Protein AF-A0A957RBQ1-F1 (afdb_monomer)

Structure (mmCIF, N/CA/C/O backbone):
data_AF-A0A957RBQ1-F1
#
_entry.id   AF-A0A957RBQ1-F1
#
loop_
_atom_site.group_PDB
_atom_site.id
_atom_site.type_symbol
_atom_site.label_atom_id
_atom_site.label_alt_id
_atom_site.label_comp_id
_atom_site.label_asym_id
_atom_site.label_entity_id
_atom_site.label_seq_id
_atom_site.pdbx_PDB_ins_code
_atom_site.Cartn_x
_atom_site.Cartn_y
_atom_site.Cartn_z
_atom_site.occupancy
_atom_site.B_iso_or_equiv
_atom_site.auth_seq_id
_atom_site.auth_comp_id
_atom_site.auth_asym_id
_atom_site.auth_atom_id
_atom_site.pdbx_PDB_model_num
ATOM 1 N N . GLY A 1 1 ? 9.122 -11.488 -6.404 1.00 93.69 1 GLY A N 1
ATOM 2 C CA . GLY A 1 1 ? 9.258 -11.433 -4.933 1.00 93.69 1 GLY A CA 1
ATOM 3 C C . GLY A 1 1 ? 7.945 -11.001 -4.313 1.00 93.69 1 GLY A C 1
ATOM 4 O O . GLY A 1 1 ? 7.151 -10.397 -5.020 1.00 93.69 1 GLY A O 1
ATOM 5 N N . THR A 1 2 ? 7.722 -11.292 -3.032 1.00 97.44 2 THR A N 1
ATOM 6 C CA . THR A 1 2 ? 6.475 -10.939 -2.332 1.00 97.44 2 THR A CA 1
ATOM 7 C C . THR A 1 2 ? 6.788 -10.277 -0.99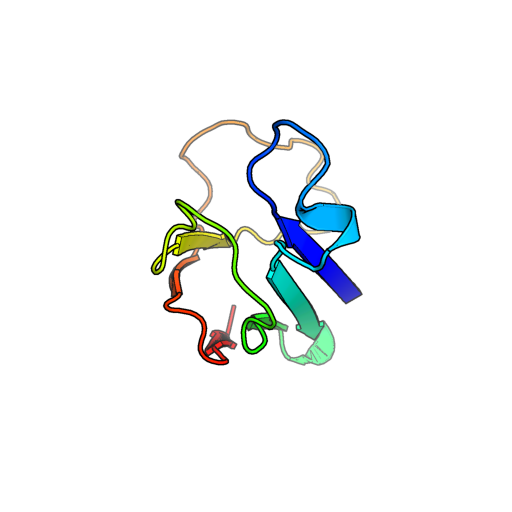6 1.00 97.44 2 THR A C 1
ATOM 9 O O . THR A 1 2 ? 7.694 -1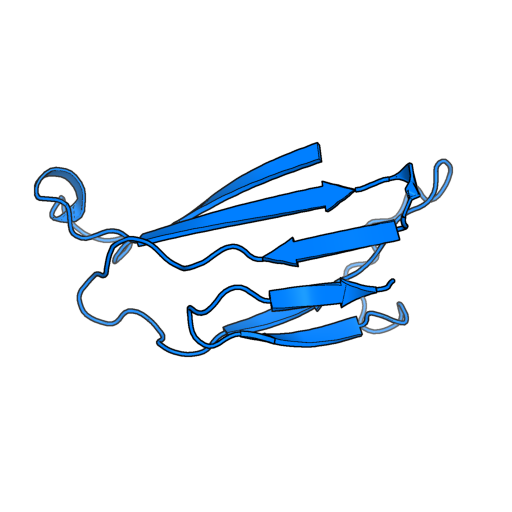0.723 -0.293 1.00 97.44 2 THR A O 1
ATOM 12 N N . PHE A 1 3 ? 6.034 -9.237 -0.648 1.00 98.25 3 PHE A N 1
ATOM 13 C CA . PHE A 1 3 ? 6.106 -8.542 0.635 1.00 98.25 3 PHE A CA 1
ATOM 14 C C . PHE A 1 3 ? 4.693 -8.193 1.109 1.00 98.25 3 PHE A C 1
ATOM 16 O O . PHE A 1 3 ? 3.881 -7.735 0.313 1.00 98.25 3 PHE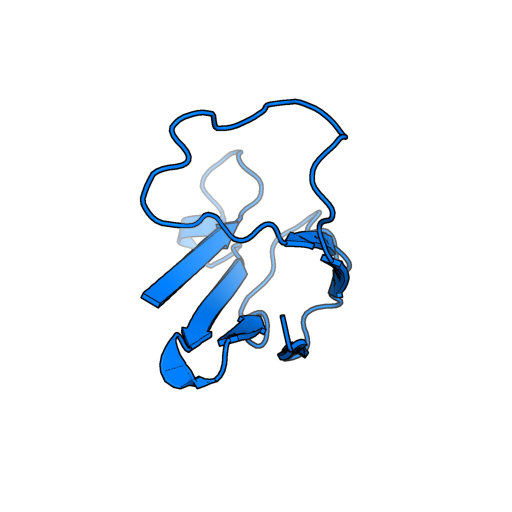 A O 1
ATOM 23 N N . LEU A 1 4 ? 4.389 -8.385 2.392 1.00 98.44 4 LEU A N 1
ATOM 24 C CA . LEU A 1 4 ? 3.106 -7.988 2.972 1.00 98.44 4 LEU A CA 1
ATOM 25 C C . LEU A 1 4 ? 3.309 -6.706 3.783 1.00 98.44 4 LEU A C 1
ATOM 27 O O . LEU A 1 4 ? 3.922 -6.739 4.847 1.00 98.44 4 LEU A O 1
ATOM 31 N N . LEU A 1 5 ? 2.809 -5.579 3.276 1.00 98.12 5 LEU A N 1
ATOM 32 C CA . LEU A 1 5 ? 2.828 -4.315 4.003 1.00 98.12 5 LEU A CA 1
ATOM 33 C C . LEU A 1 5 ? 1.765 -4.365 5.100 1.00 98.12 5 LEU A C 1
ATOM 35 O O . LEU A 1 5 ? 0.581 -4.386 4.780 1.00 98.12 5 LEU A O 1
ATOM 39 N N . TYR A 1 6 ? 2.197 -4.401 6.358 1.00 98.31 6 TYR A N 1
ATOM 40 C CA . TYR A 1 6 ? 1.348 -4.336 7.548 1.00 98.31 6 TYR A CA 1
ATOM 41 C C . TYR A 1 6 ? 1.372 -2.925 8.134 1.00 98.31 6 TYR A C 1
ATOM 43 O O . TYR A 1 6 ? 2.445 -2.328 8.247 1.00 98.31 6 TYR A O 1
ATOM 51 N N . GLU A 1 7 ? 0.206 -2.414 8.527 1.00 98.12 7 GLU A N 1
ATOM 52 C CA . GLU A 1 7 ? 0.060 -1.093 9.144 1.00 98.12 7 GLU A CA 1
ATOM 53 C C . GLU A 1 7 ? -1.069 -1.095 10.180 1.00 98.12 7 GLU A C 1
ATOM 55 O O . GLU A 1 7 ? -2.136 -1.653 9.926 1.00 98.12 7 GLU A O 1
ATOM 60 N N . ASP A 1 8 ? -0.863 -0.425 11.310 1.00 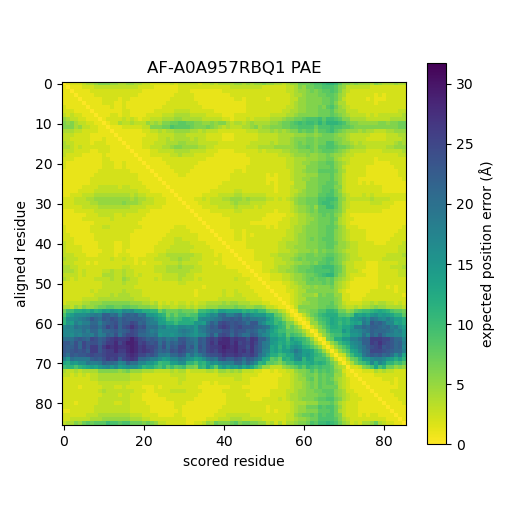98.19 8 ASP A N 1
ATOM 61 C CA . ASP A 1 8 ? -1.862 -0.165 12.350 1.00 98.19 8 ASP A CA 1
ATOM 62 C C . ASP A 1 8 ? -1.718 1.278 12.873 1.00 98.19 8 ASP A C 1
ATOM 64 O O . ASP A 1 8 ? -1.073 2.121 12.238 1.00 98.19 8 ASP A O 1
ATOM 68 N N . ALA A 1 9 ? -2.356 1.593 14.001 1.00 97.25 9 ALA A N 1
ATOM 69 C CA . ALA A 1 9 ? -2.286 2.923 14.603 1.00 97.25 9 ALA A CA 1
ATOM 70 C C . ALA A 1 9 ? -0.884 3.275 15.149 1.00 97.25 9 ALA A C 1
ATOM 72 O O . ALA A 1 9 ? -0.568 4.453 15.320 1.00 97.25 9 ALA A O 1
ATOM 73 N N . GLY A 1 10 ? -0.018 2.279 15.379 1.00 96.00 10 GLY A N 1
ATOM 74 C CA . GLY A 1 10 ? 1.305 2.459 15.978 1.00 96.00 10 GLY A CA 1
ATOM 75 C C . GLY A 1 10 ? 1.285 2.743 17.484 1.00 96.00 10 GLY A C 1
ATOM 76 O O . GLY A 1 10 ? 2.348 2.934 18.079 1.00 96.00 10 GLY A O 1
ATOM 77 N N . ASP A 1 11 ? 0.107 2.763 18.108 1.00 93.75 11 ASP A N 1
ATOM 78 C CA . ASP A 1 11 ? -0.097 2.922 19.540 1.00 93.75 11 ASP A CA 1
ATOM 79 C C . ASP A 1 11 ? -1.111 1.906 20.095 1.00 93.75 11 ASP A C 1
ATOM 81 O O . ASP A 1 11 ? -2.008 1.413 19.414 1.00 93.75 11 ASP A O 1
ATOM 85 N N . GLY A 1 12 ? -0.931 1.540 21.365 1.00 95.31 12 GLY A N 1
ATOM 86 C CA . GLY A 1 12 ? -1.812 0.589 22.042 1.00 95.31 12 GLY A CA 1
ATOM 87 C C . GLY A 1 12 ? -1.737 -0.848 21.507 1.00 95.31 12 GLY A C 1
ATOM 88 O O . GLY A 1 12 ? -0.694 -1.311 21.049 1.00 95.31 12 GLY A O 1
ATOM 89 N N . TYR A 1 13 ? -2.854 -1.568 21.654 1.00 97.00 13 TYR A N 1
ATOM 90 C CA . TYR A 1 13 ? -2.977 -3.009 21.380 1.00 97.00 13 TYR A CA 1
ATOM 91 C C . TYR A 1 13 ? -4.204 -3.352 20.523 1.00 97.00 13 TYR A C 1
ATOM 93 O O . TYR A 1 13 ? -4.628 -4.503 20.462 1.00 97.00 13 TYR A O 1
ATOM 101 N N . ASP A 1 14 ? -4.804 -2.374 19.842 1.00 97.94 14 ASP A N 1
ATOM 102 C CA . ASP A 1 14 ? -6.033 -2.610 19.071 1.00 97.94 14 ASP A CA 1
ATOM 103 C C . ASP A 1 14 ? -5.814 -3.570 17.885 1.00 97.94 14 ASP A C 1
ATOM 105 O O . ASP A 1 14 ? -6.761 -4.206 17.411 1.00 97.94 14 ASP A O 1
ATOM 109 N N . TYR A 1 15 ? -4.565 -3.767 17.449 1.00 96.81 15 TYR A N 1
ATOM 110 C CA . TYR A 1 15 ? -4.212 -4.795 16.469 1.00 96.81 15 TYR A CA 1
ATOM 111 C C . TYR A 1 15 ? -4.569 -6.215 16.936 1.00 96.81 15 TYR A C 1
ATOM 113 O O . TYR A 1 15 ? -4.934 -7.049 16.106 1.00 96.81 15 TYR A O 1
ATOM 121 N N . GLU A 1 16 ? -4.544 -6.493 18.246 1.00 96.81 16 GLU A N 1
ATOM 122 C CA . GLU A 1 16 ? -4.956 -7.790 18.808 1.00 96.81 16 GLU A CA 1
ATOM 123 C C . GLU A 1 16 ? -6.446 -8.067 18.557 1.00 96.81 16 GLU A C 1
ATOM 125 O O . GLU A 1 16 ? -6.881 -9.217 18.519 1.00 96.81 16 GLU A O 1
ATOM 130 N N . GLN A 1 17 ? -7.222 -7.005 18.336 1.00 97.44 17 GLN A N 1
ATOM 131 C CA . GLN A 1 17 ? -8.647 -7.043 18.016 1.00 97.44 17 GLN A CA 1
ATOM 132 C C . GLN A 1 17 ? -8.913 -6.883 16.507 1.00 97.44 17 GLN A C 1
ATOM 134 O O . GLN A 1 17 ? -10.067 -6.778 16.092 1.00 97.44 17 GLN A O 1
ATOM 139 N N . GLY A 1 18 ? -7.867 -6.884 15.672 1.00 97.62 18 GLY A N 1
ATOM 140 C CA . GLY A 1 18 ? -7.980 -6.779 14.217 1.00 97.62 18 GLY A CA 1
ATOM 141 C C . GLY A 1 18 ? -7.933 -5.355 13.658 1.00 97.62 18 GLY A C 1
ATOM 142 O O . GLY A 1 18 ? -8.188 -5.180 12.467 1.00 97.62 18 GLY A O 1
ATOM 143 N N . ALA A 1 19 ? -7.602 -4.342 14.470 1.00 98.44 19 ALA A N 1
ATOM 144 C CA . ALA A 1 19 ? -7.434 -2.964 14.002 1.00 98.44 19 ALA A CA 1
ATOM 145 C C . ALA A 1 19 ? -6.066 -2.764 13.330 1.00 98.44 19 ALA A C 1
ATOM 147 O O . ALA A 1 19 ? -5.190 -2.061 13.830 1.00 98.44 19 ALA A O 1
ATOM 148 N N . PHE A 1 20 ? -5.893 -3.394 12.175 1.00 98.50 20 PHE A N 1
ATOM 149 C CA . PHE A 1 20 ? -4.739 -3.234 11.302 1.00 98.50 20 PHE A CA 1
ATOM 150 C C . PHE A 1 20 ? -5.169 -3.415 9.847 1.00 98.50 20 PHE A C 1
ATOM 152 O O . PHE A 1 20 ? -6.272 -3.878 9.545 1.00 98.50 20 PHE A O 1
ATOM 159 N N . SER A 1 21 ? -4.286 -3.062 8.924 1.00 98.56 21 SER A N 1
ATOM 160 C CA . SER A 1 21 ? -4.454 -3.339 7.506 1.00 98.56 21 SER A CA 1
ATOM 161 C C . SER A 1 21 ? -3.234 -4.050 6.942 1.00 98.56 21 SER A C 1
ATOM 163 O O . SER A 1 21 ? -2.113 -3.893 7.427 1.00 98.56 21 SER A O 1
ATOM 165 N N . THR A 1 22 ? -3.463 -4.836 5.898 1.00 98.69 22 THR A N 1
ATOM 166 C CA . THR A 1 22 ? -2.409 -5.467 5.113 1.00 98.69 22 THR A CA 1
ATOM 167 C C . THR A 1 22 ? -2.607 -5.179 3.631 1.00 98.69 22 THR A C 1
ATOM 169 O O . THR A 1 22 ? -3.735 -5.074 3.148 1.00 98.69 22 THR A O 1
ATOM 172 N N . THR A 1 23 ? -1.512 -5.016 2.893 1.00 98.69 23 THR A N 1
ATOM 173 C CA . THR A 1 23 ? -1.511 -4.909 1.427 1.00 98.69 23 THR A CA 1
ATOM 174 C C . THR A 1 23 ? -0.352 -5.733 0.878 1.00 98.69 23 THR A C 1
ATOM 176 O O . THR A 1 23 ? 0.805 -5.504 1.229 1.00 98.69 23 THR A O 1
ATOM 179 N N . GLU A 1 24 ? -0.646 -6.718 0.034 1.00 98.69 24 GLU A N 1
ATOM 180 C CA . GLU A 1 24 ? 0.381 -7.577 -0.558 1.00 98.69 24 GLU A CA 1
ATOM 181 C C . GLU A 1 24 ? 1.030 -6.890 -1.767 1.00 98.69 24 GLU A C 1
ATOM 183 O O . GLU A 1 24 ? 0.342 -6.423 -2.669 1.00 98.69 24 GLU A O 1
ATOM 188 N N . LEU A 1 25 ? 2.358 -6.839 -1.793 1.00 98.56 25 LEU A N 1
ATOM 189 C CA . LEU A 1 25 ? 3.166 -6.317 -2.889 1.00 98.56 25 LEU A CA 1
ATOM 190 C C . LEU A 1 25 ? 3.858 -7.488 -3.587 1.00 98.56 25 LEU A C 1
ATOM 192 O O . LEU A 1 25 ? 4.621 -8.226 -2.953 1.00 98.56 25 LEU A O 1
ATOM 196 N N . LYS A 1 26 ? 3.617 -7.662 -4.888 1.00 98.56 26 LYS A N 1
ATOM 197 C CA . LYS A 1 26 ? 4.216 -8.733 -5.699 1.00 98.56 26 LYS A CA 1
ATOM 198 C C . LYS A 1 26 ? 5.009 -8.158 -6.861 1.00 98.56 26 LYS A C 1
ATOM 200 O O . LYS A 1 26 ? 4.457 -7.487 -7.722 1.00 98.56 26 LYS A O 1
ATOM 205 N N . TRP A 1 27 ? 6.299 -8.473 -6.899 1.00 97.38 27 TRP A N 1
ATOM 206 C CA . TRP A 1 27 ? 7.173 -8.211 -8.040 1.00 97.38 27 TRP A CA 1
ATOM 207 C C . TRP A 1 27 ? 7.251 -9.437 -8.947 1.00 97.38 27 TRP A C 1
ATOM 209 O O . TRP A 1 27 ? 7.675 -10.515 -8.504 1.00 97.38 27 TRP A O 1
ATOM 219 N N . TYR A 1 28 ? 6.897 -9.251 -10.211 1.00 96.69 28 TYR A N 1
ATOM 220 C CA . TYR A 1 28 ? 7.023 -10.233 -11.276 1.00 96.69 28 TYR A CA 1
ATOM 221 C C . TYR A 1 28 ? 8.225 -9.878 -12.145 1.00 96.69 28 TYR A C 1
ATOM 223 O O . TYR A 1 28 ? 8.144 -9.028 -13.023 1.00 96.69 28 TYR A O 1
ATOM 231 N N . ASP A 1 29 ? 9.340 -10.563 -11.902 1.00 93.50 29 ASP A N 1
ATOM 232 C CA . ASP A 1 29 ? 10.625 -10.266 -12.541 1.00 93.50 29 ASP A CA 1
ATOM 233 C C . ASP A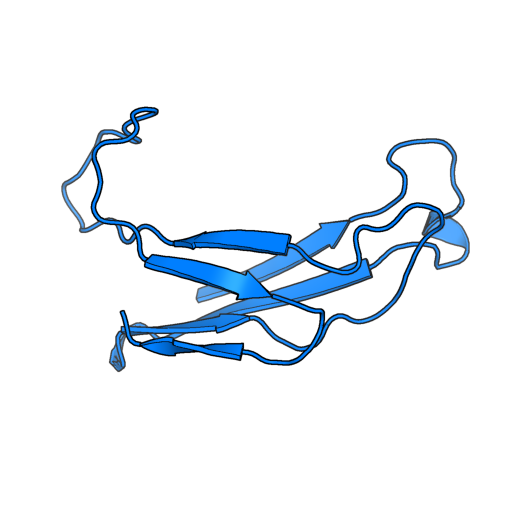 1 29 ? 10.585 -10.441 -14.067 1.00 93.50 29 ASP A C 1
ATOM 235 O O . ASP A 1 29 ? 11.036 -9.583 -14.815 1.00 93.50 29 ASP A O 1
ATOM 239 N N . ALA A 1 30 ? 9.942 -11.514 -14.539 1.00 95.31 30 ALA A N 1
ATOM 240 C CA . ALA A 1 30 ? 9.867 -11.836 -15.963 1.00 95.31 30 ALA A CA 1
ATOM 241 C C . ALA A 1 30 ? 9.075 -10.812 -16.794 1.00 95.31 30 ALA A C 1
ATOM 243 O O . ALA A 1 30 ? 9.343 -10.655 -17.983 1.00 95.31 30 ALA A O 1
ATOM 244 N N . THR A 1 31 ? 8.083 -10.150 -16.192 1.00 96.00 31 THR A N 1
ATOM 245 C CA . THR A 1 31 ? 7.234 -9.152 -16.863 1.00 96.00 31 THR A CA 1
ATOM 246 C C . THR A 1 31 ? 7.557 -7.724 -16.447 1.00 96.00 31 THR A C 1
ATOM 248 O O . THR A 1 31 ? 6.936 -6.807 -16.969 1.00 96.00 31 THR A O 1
ATOM 251 N N . GLN A 1 32 ? 8.505 -7.538 -15.525 1.00 93.94 32 GLN A N 1
ATOM 252 C CA . GLN A 1 32 ? 8.796 -6.262 -14.875 1.00 93.94 32 GLN A CA 1
ATOM 253 C C . GLN A 1 32 ? 7.538 -5.565 -14.330 1.00 93.94 32 GLN A C 1
ATOM 255 O O . GLN A 1 32 ? 7.335 -4.365 -14.487 1.00 93.94 32 GLN A O 1
ATOM 260 N N . GLN A 1 33 ? 6.667 -6.335 -13.675 1.00 96.75 33 GLN A N 1
ATOM 261 C CA . GLN A 1 33 ? 5.417 -5.818 -13.119 1.00 96.75 33 GLN A CA 1
ATOM 262 C C . GLN A 1 33 ? 5.443 -5.783 -11.599 1.00 96.75 33 GLN A C 1
ATOM 264 O O . GLN A 1 33 ? 5.760 -6.781 -10.945 1.00 96.75 33 GLN A O 1
ATOM 269 N N . LEU A 1 34 ? 5.019 -4.653 -11.035 1.00 97.81 34 LEU A N 1
ATOM 270 C CA . LEU A 1 34 ? 4.652 -4.562 -9.627 1.00 97.81 34 LEU A CA 1
ATOM 271 C C . LEU A 1 34 ? 3.130 -4.604 -9.493 1.00 97.81 34 LEU A C 1
ATOM 273 O O . LEU A 1 34 ? 2.419 -3.745 -10.012 1.00 97.81 34 LEU A O 1
ATOM 277 N N . GLU A 1 35 ? 2.635 -5.574 -8.737 1.00 98.50 35 GLU A N 1
ATOM 278 C CA . GLU A 1 35 ? 1.258 -5.604 -8.265 1.00 98.50 35 GLU A CA 1
ATOM 279 C C . GLU A 1 35 ? 1.191 -5.121 -6.815 1.00 98.50 35 GLU A C 1
ATOM 281 O O . GLU A 1 35 ? 1.864 -5.655 -5.932 1.00 98.50 35 GLU A O 1
ATOM 286 N N . ILE A 1 36 ? 0.338 -4.128 -6.584 1.00 98.62 36 ILE A N 1
ATOM 287 C CA . ILE A 1 36 ? -0.135 -3.710 -5.269 1.00 98.62 36 ILE A CA 1
ATOM 288 C C . ILE A 1 36 ? -1.529 -4.321 -5.117 1.00 98.62 36 ILE A C 1
ATOM 290 O O . ILE A 1 36 ? -2.460 -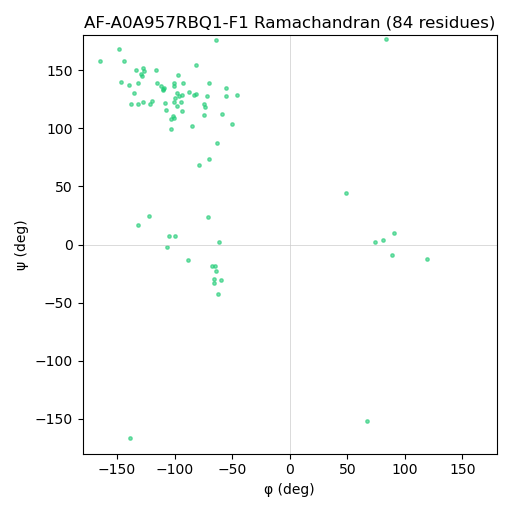3.930 -5.825 1.00 98.62 36 ILE A O 1
ATOM 294 N N . GLY A 1 37 ? -1.661 -5.326 -4.255 1.00 98.69 37 GLY A N 1
ATOM 295 C CA . GLY A 1 37 ? -2.904 -6.060 -4.025 1.00 98.69 37 GLY A CA 1
ATOM 296 C C . GLY A 1 37 ? -4.015 -5.191 -3.432 1.00 98.69 37 GLY A C 1
ATOM 297 O O . GLY A 1 37 ? -3.813 -4.022 -3.130 1.00 98.69 37 GLY A O 1
ATOM 298 N N . GLU A 1 38 ? -5.207 -5.761 -3.267 1.00 98.56 38 GLU A N 1
ATOM 299 C CA . GLU A 1 38 ? -6.293 -5.100 -2.536 1.00 98.56 38 GLU A CA 1
ATOM 300 C C . GLU A 1 38 ? -5.969 -5.028 -1.034 1.00 98.56 38 GLU A C 1
ATOM 302 O O . GLU A 1 38 ? -5.441 -5.980 -0.450 1.00 98.56 38 GLU A O 1
ATOM 307 N N . ARG A 1 39 ? -6.273 -3.889 -0.402 1.00 98.62 39 ARG A N 1
ATOM 308 C CA . ARG A 1 39 ? -6.060 -3.683 1.033 1.00 98.62 39 ARG A CA 1
ATOM 309 C C . ARG A 1 39 ? -7.082 -4.496 1.816 1.00 98.62 39 ARG A C 1
ATOM 311 O O . ARG A 1 39 ? -8.282 -4.362 1.601 1.00 98.62 39 ARG A O 1
ATOM 318 N N . THR A 1 40 ? -6.602 -5.289 2.766 1.00 98.50 40 THR A N 1
ATOM 319 C CA . THR A 1 40 ? -7.447 -6.049 3.695 1.00 98.50 40 THR A CA 1
ATOM 320 C C . THR A 1 40 ? -7.329 -5.464 5.094 1.00 98.50 40 THR A C 1
ATOM 322 O O . THR A 1 40 ? -6.217 -5.234 5.564 1.00 98.50 40 THR A O 1
ATOM 325 N N . GLY A 1 41 ? -8.458 -5.261 5.773 1.00 98.19 41 GLY A N 1
ATOM 326 C CA . GLY A 1 41 ? -8.502 -4.657 7.105 1.00 98.19 41 GLY A CA 1
ATOM 327 C C . GLY A 1 41 ? -8.482 -3.126 7.083 1.00 98.19 41 GLY A C 1
ATOM 328 O O . GLY A 1 41 ? -8.412 -2.488 6.030 1.00 98.19 41 GLY A O 1
ATOM 329 N N . SER A 1 42 ? -8.591 -2.539 8.268 1.00 98.12 42 SER A N 1
ATOM 330 C CA . SER A 1 42 ? -8.634 -1.095 8.494 1.00 98.12 42 SER A CA 1
ATOM 331 C C . SER A 1 42 ? -8.381 -0.794 9.965 1.00 98.12 42 SER A C 1
ATOM 333 O O . SER A 1 42 ? -8.662 -1.631 10.821 1.00 98.12 42 SER A O 1
ATOM 335 N N . TYR A 1 43 ? -7.947 0.422 10.270 1.00 97.88 43 TYR A N 1
ATOM 336 C CA . TYR A 1 43 ? -7.769 0.891 11.642 1.00 97.88 43 TYR A CA 1
ATOM 337 C C . TYR A 1 43 ? -8.141 2.377 11.767 1.00 97.88 43 TYR A C 1
ATOM 339 O O . TYR A 1 43 ? -8.161 3.092 10.757 1.00 97.88 43 TYR A O 1
ATOM 347 N N . PRO A 1 44 ? -8.465 2.867 12.978 1.00 96.94 44 PRO A N 1
ATOM 348 C CA . PRO A 1 44 ? -8.764 4.279 13.196 1.00 96.94 44 PRO A CA 1
ATOM 349 C C . PRO A 1 44 ? -7.619 5.186 12.723 1.00 96.94 44 PRO A C 1
ATOM 351 O O . PRO A 1 44 ? -6.467 4.991 13.089 1.00 96.94 44 PRO A O 1
ATOM 354 N N . GLY A 1 45 ? -7.935 6.185 11.896 1.00 96.12 45 GLY A N 1
ATOM 355 C CA . GLY A 1 45 ? -6.938 7.124 11.362 1.00 96.12 45 GLY A CA 1
ATOM 356 C C . GLY A 1 45 ? -6.136 6.622 10.153 1.00 96.12 45 GLY A C 1
ATOM 357 O O . GLY A 1 45 ? -5.262 7.348 9.671 1.00 96.12 45 GLY A O 1
ATOM 358 N N . MET A 1 46 ? -6.437 5.426 9.630 1.00 97.19 46 MET A N 1
ATOM 359 C CA . MET A 1 46 ? -5.814 4.901 8.412 1.00 97.19 46 MET A CA 1
ATOM 360 C C . MET A 1 46 ? -5.977 5.868 7.230 1.00 97.19 46 MET A C 1
ATOM 362 O O . MET A 1 46 ? -7.060 6.389 6.964 1.00 97.19 46 MET A O 1
ATOM 366 N N . GLN A 1 47 ? -4.893 6.082 6.482 1.00 96.44 47 GLN A N 1
ATOM 367 C CA . GLN A 1 47 ? -4.939 6.858 5.245 1.00 96.44 47 GLN A CA 1
ATOM 368 C C . GLN A 1 47 ? -5.614 6.039 4.140 1.00 96.44 47 GLN A C 1
ATOM 370 O O . GLN A 1 47 ? -5.106 4.996 3.724 1.00 96.44 47 GLN A O 1
ATOM 375 N N . GLU A 1 48 ? -6.741 6.528 3.621 1.00 95.56 48 GLU A N 1
ATOM 376 C CA . GLU A 1 48 ? -7.469 5.835 2.549 1.00 95.56 48 GLU A CA 1
ATOM 377 C C . GLU A 1 48 ? -6.671 5.773 1.240 1.00 95.56 48 GLU A C 1
ATOM 379 O O . GLU A 1 48 ? -6.733 4.779 0.503 1.00 95.56 48 GLU A O 1
ATOM 384 N N . GLN A 1 49 ? -5.876 6.816 0.991 1.00 96.69 49 GLN A N 1
ATOM 385 C CA . GLN A 1 49 ? -5.025 6.980 -0.178 1.00 96.69 49 GLN A CA 1
ATOM 386 C C . GLN A 1 49 ? -3.543 6.993 0.213 1.00 96.69 49 GLN A C 1
ATOM 388 O O . GLN A 1 49 ? -3.149 7.644 1.179 1.00 96.69 49 GLN A O 1
ATOM 393 N N . ARG A 1 50 ? -2.710 6.318 -0.584 1.00 95.62 50 ARG A N 1
ATOM 394 C CA . ARG A 1 50 ? -1.245 6.347 -0.483 1.00 95.62 50 ARG A CA 1
ATOM 395 C C . ARG A 1 50 ? -0.615 6.712 -1.817 1.00 95.62 50 ARG A C 1
ATOM 397 O O . ARG A 1 50 ? -1.132 6.352 -2.873 1.00 95.62 50 ARG A O 1
ATOM 404 N N . THR A 1 51 ? 0.537 7.366 -1.756 1.00 95.81 51 THR A N 1
ATOM 405 C CA . THR A 1 51 ? 1.393 7.600 -2.920 1.00 95.81 51 THR A CA 1
ATOM 406 C C . THR A 1 51 ? 2.619 6.712 -2.800 1.00 95.81 51 THR A C 1
ATOM 408 O O . THR A 1 51 ? 3.411 6.877 -1.874 1.00 95.81 51 THR A O 1
ATOM 411 N N . PHE A 1 52 ? 2.780 5.776 -3.731 1.00 94.62 52 PHE A N 1
ATOM 412 C CA . PHE A 1 52 ? 3.981 4.953 -3.824 1.00 94.62 52 PHE A CA 1
ATOM 413 C C . PHE A 1 52 ? 4.909 5.539 -4.879 1.00 94.62 52 PHE A C 1
ATOM 415 O O . PHE A 1 52 ? 4.486 5.795 -6.005 1.00 94.62 52 PHE A O 1
ATOM 422 N N . ARG A 1 53 ? 6.182 5.715 -4.525 1.00 93.06 53 ARG A N 1
ATOM 423 C CA . ARG A 1 53 ? 7.262 5.936 -5.488 1.00 93.06 53 ARG A CA 1
ATOM 424 C C . ARG A 1 53 ? 8.006 4.621 -5.661 1.00 93.06 53 ARG A C 1
ATOM 426 O O . ARG A 1 53 ? 8.677 4.175 -4.733 1.00 93.06 53 ARG A O 1
ATOM 433 N N . VAL A 1 54 ? 7.879 4.010 -6.831 1.00 91.38 54 VAL A N 1
ATOM 434 C CA . VAL A 1 54 ? 8.514 2.729 -7.138 1.00 91.38 54 VAL A CA 1
ATOM 435 C C . VAL A 1 54 ? 9.856 2.978 -7.811 1.00 91.38 54 VAL A C 1
ATOM 437 O O . VAL A 1 54 ? 9.941 3.746 -8.768 1.00 91.38 54 VAL A O 1
ATOM 440 N N . VAL A 1 55 ? 10.906 2.347 -7.290 1.00 88.38 55 VAL A N 1
ATOM 441 C CA . VAL A 1 55 ? 12.278 2.458 -7.793 1.00 88.38 55 VAL A CA 1
ATOM 442 C C . VAL A 1 55 ? 12.840 1.048 -7.935 1.00 88.38 55 VAL A C 1
ATOM 444 O O . VAL A 1 55 ? 12.896 0.311 -6.951 1.00 88.38 55 VAL A O 1
ATOM 447 N N . ILE A 1 56 ? 13.239 0.676 -9.150 1.00 86.25 56 ILE A N 1
ATOM 448 C CA . ILE A 1 56 ? 13.876 -0.613 -9.443 1.00 86.25 56 ILE A CA 1
ATOM 449 C C . ILE A 1 56 ? 15.396 -0.449 -9.360 1.00 86.25 56 ILE A C 1
ATOM 451 O O . ILE A 1 56 ? 15.945 0.569 -9.780 1.00 86.25 56 ILE A O 1
ATOM 455 N N . HIS A 1 57 ? 16.063 -1.440 -8.773 1.00 80.56 57 HIS A N 1
ATOM 456 C CA . HIS A 1 57 ? 17.511 -1.468 -8.596 1.00 80.56 57 HIS A CA 1
ATOM 457 C C . HIS A 1 57 ? 18.103 -2.682 -9.309 1.00 80.56 57 HIS A C 1
ATOM 459 O O . HIS A 1 57 ? 17.756 -3.816 -8.982 1.00 80.56 57 HIS A O 1
ATOM 465 N N . ASP A 1 58 ? 19.042 -2.440 -10.223 1.00 74.00 58 ASP A N 1
ATOM 466 C CA . ASP A 1 58 ? 19.781 -3.503 -10.903 1.00 74.00 58 ASP A CA 1
ATOM 467 C C . ASP A 1 58 ? 20.944 -4.037 -10.061 1.00 74.00 58 ASP A C 1
ATOM 469 O O . ASP A 1 58 ? 21.541 -3.331 -9.235 1.00 74.00 58 ASP A O 1
ATOM 473 N N . ALA A 1 59 ? 21.326 -5.288 -10.331 1.00 66.00 59 ALA A N 1
ATOM 474 C CA . ALA A 1 59 ? 22.511 -5.906 -9.755 1.00 66.00 59 ALA A CA 1
ATOM 475 C C . ALA A 1 59 ? 23.768 -5.088 -10.114 1.00 66.00 59 ALA A C 1
ATOM 477 O O . ALA A 1 59 ? 24.172 -5.014 -11.271 1.00 66.00 59 ALA A O 1
ATOM 478 N N . GLY A 1 60 ? 24.384 -4.465 -9.106 1.00 62.56 60 GLY A N 1
ATOM 479 C CA . GLY A 1 60 ? 25.565 -3.606 -9.259 1.00 62.56 60 GLY A CA 1
ATOM 480 C C . GLY A 1 60 ? 25.352 -2.161 -8.807 1.00 62.56 60 GLY A C 1
ATOM 481 O O . GLY A 1 60 ? 26.330 -1.442 -8.607 1.00 62.56 60 GLY A O 1
ATOM 482 N N . GLN A 1 61 ? 24.106 -1.741 -8.567 1.00 63.72 61 GLN A N 1
ATOM 483 C CA . GLN A 1 61 ? 23.821 -0.447 -7.948 1.00 63.72 61 GLN A CA 1
ATOM 484 C C . GLN A 1 61 ? 23.887 -0.569 -6.417 1.00 63.72 61 GLN A C 1
ATOM 486 O O . GLN A 1 61 ? 22.966 -1.074 -5.780 1.00 63.72 61 GLN A O 1
ATOM 491 N N . THR A 1 62 ? 24.988 -0.119 -5.814 1.00 57.09 62 THR A N 1
ATOM 492 C CA . THR A 1 62 ? 25.247 -0.241 -4.365 1.00 57.09 62 THR A CA 1
ATOM 493 C C . THR A 1 62 ? 24.701 0.913 -3.531 1.00 57.09 62 THR A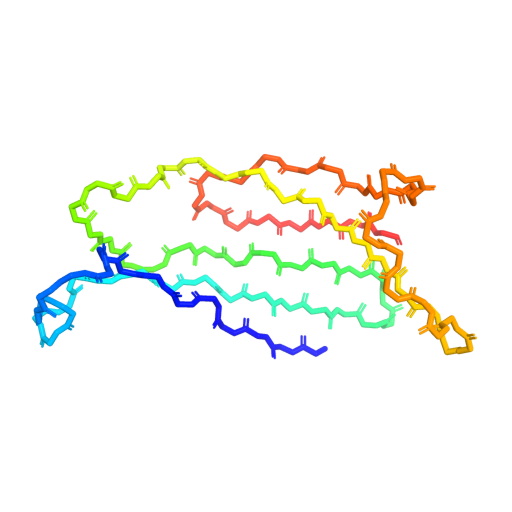 C 1
ATOM 495 O O . THR A 1 62 ? 24.616 0.801 -2.309 1.00 57.09 62 THR A O 1
ATOM 498 N N . GLU A 1 63 ? 24.297 2.016 -4.159 1.00 60.97 63 GLU A N 1
ATOM 499 C CA . GLU A 1 63 ? 23.743 3.152 -3.434 1.00 60.97 63 GLU A CA 1
ATOM 500 C C . GLU A 1 63 ? 22.219 3.072 -3.379 1.00 60.97 63 GLU A C 1
ATOM 502 O O . GLU A 1 63 ? 21.523 3.226 -4.385 1.00 60.97 63 GLU A O 1
ATOM 507 N N . LEU A 1 64 ? 21.667 2.915 -2.179 1.00 56.91 64 LEU A N 1
ATOM 508 C CA . LEU A 1 64 ? 20.316 3.377 -1.871 1.00 56.91 64 LEU A CA 1
ATOM 509 C C . LEU A 1 64 ? 20.368 4.909 -1.849 1.00 56.91 64 LEU A C 1
ATOM 511 O O . LEU A 1 64 ? 20.424 5.505 -0.780 1.00 56.91 64 LEU A O 1
ATOM 515 N N . SER A 1 65 ? 20.467 5.557 -3.013 1.00 50.66 65 SER A N 1
ATOM 516 C CA . SER A 1 65 ? 20.438 7.010 -3.132 1.00 50.66 65 SER A CA 1
ATOM 517 C C . SER A 1 65 ? 19.221 7.523 -2.363 1.00 50.66 65 SER A C 1
ATOM 519 O O . SER A 1 65 ? 18.093 7.419 -2.839 1.00 50.66 65 SER A O 1
ATOM 521 N N . GLN A 1 66 ? 19.439 8.087 -1.174 1.00 49.69 66 GLN A N 1
ATOM 522 C CA . GLN A 1 66 ? 18.418 8.776 -0.377 1.00 49.69 66 GLN A CA 1
ATOM 523 C C . GLN A 1 66 ? 18.024 10.126 -1.018 1.00 49.69 66 GLN A C 1
ATOM 525 O O . GLN A 1 66 ? 17.581 11.049 -0.345 1.00 49.69 66 GLN A O 1
ATOM 530 N N . GLY A 1 67 ? 18.239 10.261 -2.329 1.00 45.97 67 GLY A N 1
ATOM 531 C CA . GLY A 1 67 ? 18.108 11.478 -3.109 1.00 45.97 67 GLY A CA 1
ATOM 532 C C . GLY A 1 67 ? 17.000 11.359 -4.148 1.00 45.97 67 GLY A C 1
ATOM 533 O O . GLY A 1 67 ? 16.698 10.289 -4.673 1.00 45.97 67 GLY A O 1
ATOM 534 N N . THR A 1 68 ? 16.395 12.497 -4.460 1.00 44.66 68 THR A N 1
ATOM 535 C CA . THR A 1 68 ? 15.259 12.697 -5.367 1.00 44.66 68 THR A CA 1
ATOM 536 C C . THR A 1 68 ? 15.492 12.293 -6.828 1.00 44.66 68 THR A C 1
ATOM 538 O O . THR A 1 68 ? 14.557 12.400 -7.612 1.00 44.66 68 THR A O 1
ATOM 541 N N . ASP A 1 69 ? 16.655 11.754 -7.191 1.00 48.75 69 ASP A N 1
ATOM 542 C CA . ASP A 1 69 ? 17.171 11.771 -8.568 1.00 48.75 69 ASP A CA 1
ATOM 543 C C . ASP A 1 69 ? 17.087 10.439 -9.338 1.00 48.75 69 ASP A C 1
ATOM 545 O O . ASP A 1 69 ? 17.589 10.315 -10.450 1.00 48.75 69 ASP A O 1
ATOM 549 N N . ARG A 1 70 ? 16.423 9.415 -8.784 1.00 58.53 70 ARG A N 1
ATOM 550 C CA . ARG A 1 70 ? 16.049 8.228 -9.571 1.00 58.53 70 ARG A CA 1
ATOM 551 C C . ARG A 1 70 ? 14.705 8.447 -10.253 1.00 58.53 70 ARG A C 1
ATOM 553 O O . ARG A 1 70 ? 13.739 8.824 -9.582 1.00 58.53 70 ARG A O 1
ATOM 560 N N . SER A 1 71 ? 14.622 8.170 -11.554 1.00 64.19 71 SER A N 1
ATOM 561 C CA . SER A 1 71 ? 13.360 8.121 -12.300 1.00 64.19 71 SER A CA 1
ATOM 562 C C . SER A 1 71 ? 12.484 7.003 -11.730 1.00 64.19 71 SER A C 1
ATOM 564 O O . SER A 1 71 ? 12.579 5.851 -12.137 1.00 64.19 71 SER A O 1
ATOM 566 N N . GLY A 1 72 ? 11.696 7.333 -10.710 1.00 76.69 72 GLY A N 1
ATOM 567 C CA . GLY A 1 72 ? 10.765 6.413 -10.076 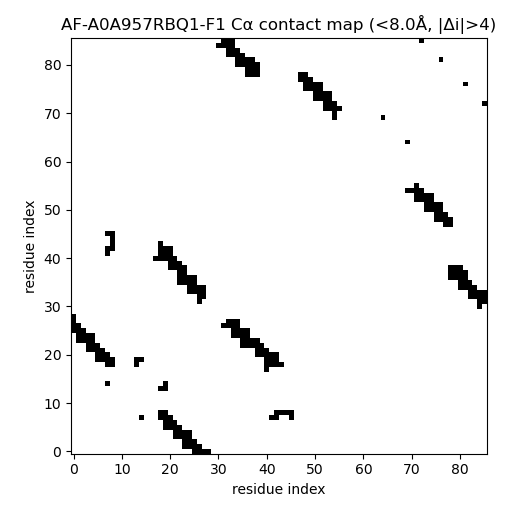1.00 76.69 72 GLY A CA 1
ATOM 568 C C . GLY A 1 72 ? 9.354 6.664 -10.580 1.00 76.69 72 GLY A C 1
ATOM 569 O O . GLY A 1 72 ? 8.931 7.817 -10.696 1.00 76.69 72 GLY A O 1
ATOM 570 N N . THR A 1 73 ? 8.613 5.593 -10.831 1.00 88.94 73 THR A N 1
ATOM 571 C CA . THR A 1 73 ? 7.197 5.687 -11.189 1.00 88.94 73 THR A CA 1
ATOM 572 C C . THR A 1 73 ? 6.404 6.018 -9.931 1.00 88.94 73 THR A C 1
ATOM 574 O O . THR A 1 73 ? 6.467 5.296 -8.936 1.00 88.94 73 THR A O 1
ATOM 577 N N . THR A 1 74 ? 5.681 7.138 -9.949 1.00 93.06 74 THR A N 1
ATOM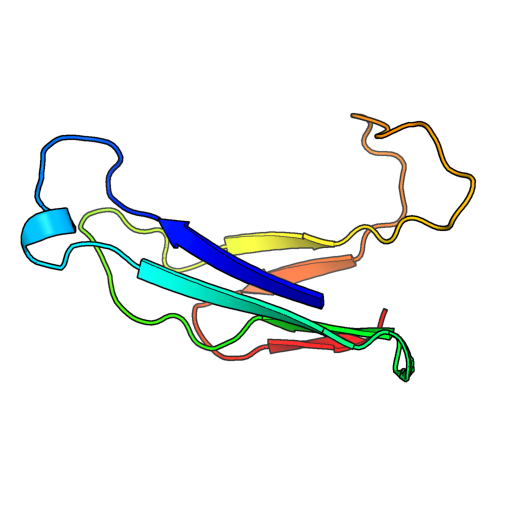 578 C CA . THR A 1 74 ? 4.796 7.527 -8.844 1.00 93.06 74 THR A CA 1
ATOM 579 C C . THR A 1 74 ? 3.376 7.090 -9.154 1.00 93.06 74 THR A C 1
ATOM 581 O O . THR A 1 74 ? 2.849 7.431 -10.211 1.00 93.06 74 THR A O 1
ATOM 584 N N . VAL A 1 75 ? 2.742 6.373 -8.229 1.00 95.62 75 VAL A N 1
ATOM 585 C CA . VAL A 1 75 ? 1.349 5.941 -8.365 1.00 95.62 75 VAL A CA 1
ATOM 586 C C . VAL A 1 75 ? 0.529 6.294 -7.135 1.00 95.62 75 VAL A C 1
ATOM 588 O O . VAL A 1 75 ? 1.012 6.255 -6.002 1.00 95.62 75 VAL A O 1
ATOM 591 N N . THR A 1 76 ? -0.742 6.601 -7.367 1.00 97.69 76 THR A N 1
ATOM 592 C CA . THR A 1 76 ? -1.731 6.818 -6.315 1.00 97.69 76 THR A CA 1
ATOM 593 C C . THR A 1 76 ? -2.548 5.547 -6.113 1.00 97.69 76 THR A C 1
ATOM 595 O O . THR A 1 76 ? -3.243 5.090 -7.018 1.00 97.69 76 THR A O 1
ATOM 598 N N . TYR A 1 77 ? -2.493 4.997 -4.906 1.00 98.06 77 TYR A N 1
ATOM 599 C CA . TYR A 1 77 ? -3.194 3.788 -4.491 1.00 98.06 77 TYR A CA 1
ATOM 600 C C . TYR A 1 77 ? -4.329 4.136 -3.527 1.00 98.06 77 TYR A C 1
ATOM 602 O O . TYR A 1 77 ? -4.139 4.916 -2.599 1.00 98.06 77 TYR A O 1
ATOM 610 N N . GLN A 1 78 ? -5.508 3.552 -3.736 1.00 97.88 78 GLN A N 1
ATOM 611 C CA . GLN A 1 78 ? -6.728 3.847 -2.964 1.00 97.88 78 GLN A CA 1
ATOM 612 C C . GLN A 1 78 ? -7.306 2.593 -2.288 1.00 97.88 78 GLN A C 1
ATOM 614 O O . GLN A 1 78 ? -8.510 2.499 -2.075 1.00 97.88 78 GLN A O 1
ATOM 619 N N . GLY A 1 79 ? -6.474 1.582 -2.024 1.00 97.81 79 GLY A N 1
ATOM 620 C CA . GLY A 1 79 ? -6.918 0.324 -1.412 1.00 97.81 79 GLY A CA 1
ATOM 621 C C . GLY A 1 79 ? -7.388 -0.751 -2.396 1.00 97.81 79 GLY A C 1
ATOM 622 O O . GLY A 1 79 ? -7.600 -1.882 -1.982 1.00 97.81 79 GLY A O 1
ATOM 623 N N . LYS A 1 80 ? -7.535 -0.434 -3.688 1.00 98.50 80 LYS A N 1
ATOM 624 C CA . LYS A 1 80 ? -7.912 -1.396 -4.737 1.00 98.50 80 LYS A CA 1
ATOM 625 C C . LYS A 1 80 ? -6.685 -1.907 -5.474 1.00 98.50 80 LYS A C 1
ATOM 627 O O . LYS A 1 80 ? -5.774 -1.122 -5.734 1.00 98.50 80 LYS A O 1
ATOM 632 N N . ARG A 1 81 ? -6.727 -3.179 -5.887 1.00 98.44 81 ARG A N 1
ATOM 633 C CA . ARG A 1 81 ? -5.673 -3.817 -6.686 1.00 98.44 81 ARG A CA 1
ATOM 634 C C . ARG A 1 81 ? -5.220 -2.914 -7.839 1.00 98.44 81 ARG A C 1
ATOM 636 O O . ARG A 1 81 ? -6.045 -2.454 -8.630 1.00 98.44 81 ARG A O 1
ATOM 643 N N . LEU A 1 82 ? -3.910 -2.718 -7.945 1.00 98.38 82 LEU A N 1
ATOM 644 C CA . LEU A 1 82 ? -3.249 -1.901 -8.956 1.00 98.38 82 LEU A CA 1
ATOM 645 C C . LEU A 1 82 ? -2.035 -2.657 -9.507 1.00 98.38 82 LEU A C 1
ATOM 647 O O . LEU A 1 82 ? -1.207 -3.140 -8.742 1.00 98.38 82 LEU A O 1
ATOM 651 N N . VAL A 1 83 ? -1.926 -2.742 -10.831 1.00 98.06 83 VAL A N 1
ATOM 652 C CA . VAL A 1 83 ? -0.772 -3.329 -11.528 1.00 98.06 83 VAL A CA 1
ATOM 653 C C . VAL A 1 83 ? -0.037 -2.215 -12.259 1.00 98.06 83 VAL A C 1
ATOM 655 O O . VAL A 1 83 ? -0.675 -1.348 -12.859 1.00 98.06 83 VAL A O 1
ATOM 658 N N . ILE A 1 84 ? 1.288 -2.229 -12.168 1.00 96.31 84 ILE A N 1
ATOM 659 C CA . ILE A 1 84 ? 2.178 -1.206 -12.708 1.00 96.31 84 ILE A CA 1
ATOM 660 C C . ILE A 1 84 ? 3.221 -1.915 -13.568 1.00 96.31 84 ILE A C 1
ATOM 662 O O . ILE A 1 84 ? 3.935 -2.783 -13.064 1.00 96.31 84 ILE A O 1
ATOM 666 N N . ASP A 1 85 ? 3.304 -1.531 -14.837 1.00 94.56 85 ASP A N 1
ATOM 667 C CA . ASP A 1 85 ? 4.386 -1.927 -15.739 1.00 94.56 85 ASP A CA 1
ATOM 668 C C . ASP A 1 85 ? 5.585 -0.987 -15.516 1.00 94.56 85 ASP A C 1
ATOM 670 O O . ASP A 1 85 ? 5.402 0.238 -15.492 1.00 94.56 85 ASP A O 1
ATOM 674 N N . LEU A 1 86 ? 6.780 -1.548 -15.297 1.00 88.00 86 LEU A N 1
ATOM 675 C CA . LEU A 1 86 ? 8.010 -0.820 -14.949 1.00 88.00 86 LEU A CA 1
ATOM 676 C C . LEU A 1 86 ? 9.164 -1.116 -15.909 1.00 88.00 86 LEU A C 1
ATOM 678 O O . LEU A 1 86 ? 9.183 -2.209 -16.517 1.00 88.00 86 LEU A O 1
#

Radius of gyration: 15.04 Å; Cα contacts (8 Å, |Δi|>4): 144; chains: 1; bounding box: 34×24×39 Å

Foldseek 3Di:
DKDKDKAAPPDDDCVVVQRIKIWMWDQDPVQRKIKTAAIDGHHPPDDQKDKDFAADDDDPPPDPPPDPPGPTDIDMDRRHIDMDGD

pLDDT: mean 89.7, std 15.07, range [44.66, 98.69]

Secondary structure (DSSP, 8-state):
-EEEEEEE-SSSSGGGGT-EEEEEEEEEGGGTEEEE---EE--TT--S-EEEEE----TT------STTS-PEEEEE-SS-EEEE-

Nearest PDB structures (foldseek):
  5jou-assembly1_A  TM=8.294E-01  e=3.809E-06  Bacteroides ovatus
  7knc-assembly1_A  TM=9.051E-01  e=2.465E-05  Xanthomonas citri pv. citri str. 306
  2xvl-assembly1_A  TM=9.104E-01  e=3.218E-05  Cellvibrio japonicus
  2xvg-assembly1_A  TM=9.096E-01  e=1.682E-04  Cellvibrio japonicus
  5x7r-assembly1_A  TM=5.433E-01  e=7.768E-02  Paenibacillus sp. 598K

Solvent-accessible surface area (backbone atoms only — not comparable to full-atom values): 5349 Å² total; per-residue (Å²): 88,79,48,75,50,74,50,58,71,88,62,92,63,52,53,84,78,55,30,25,28,37,33,44,37,37,44,39,76,94,74,36,31,43,35,40,40,51,50,44,72,51,36,82,88,61,73,67,62,46,78,48,72,48,74,89,80,61,97,85,69,83,70,83,68,93,54,92,81,64,96,44,57,72,46,83,42,66,48,56,64,45,77,43,86,105

Mean predicted aligned error: 5.2 Å

Sequence (86 aa):
GTFLLYEDAGDGYDYEQGAFSTTELKWYDATQQLEIGERTGSYPGMQEQRTFRVVIHDAGQTELSQGTDRSGTTVTYQGKRLVIDL